Protein AF-A0A969NAC3-F1 (afdb_monomer_lite)

Sequence (85 aa):
MKDISKVEEQNKQVLIHFNLNGAKKWATLTKKNIGSYLAFEINQQIYSLPMVNAEIKKGIAIISGFNSKEIAQKVAEALRKGIQN

Secondary structure (DSSP, 8-state):
-TTEEEEEEETTEEEEEE-HHHHHHHHHHHHHTTTSB--EEETTEEEE--B--S---SSEEEE---SSHHHHHHHHHHHHHHHH-

Foldseek 3Di:
DQQWDDWDQDWQKIKTAGDPVNLVVQLVVLAVQQQAWDFDDFPNDTQDTDHRNHRRNRRMDMRGDHPGSVVSVVVRVSVVVVNVD

Radius of gyration: 12.37 Å; chains: 1; bounding box: 33×24×31 Å

pLDDT: mean 89.5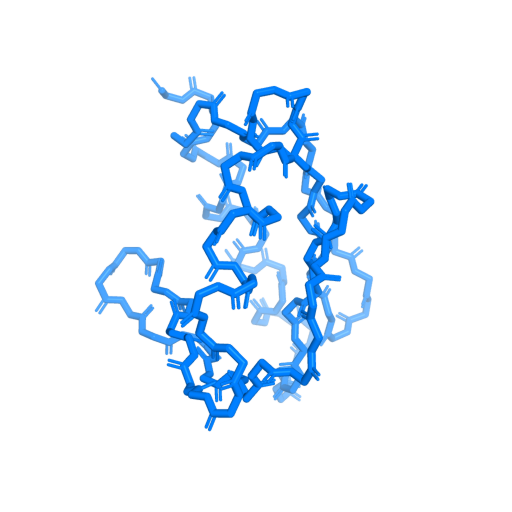5, std 6.71, range [53.66, 97.62]

Structure (mmCIF, N/CA/C/O backbone):
data_AF-A0A969NAC3-F1
#
_entry.id   AF-A0A969NAC3-F1
#
loop_
_atom_site.group_PDB
_atom_site.id
_atom_site.type_symbol
_atom_site.label_atom_id
_atom_site.label_alt_id
_atom_site.label_comp_id
_atom_site.label_asym_id
_atom_site.label_entity_id
_atom_site.label_seq_id
_atom_site.pdbx_PDB_ins_code
_atom_site.Cartn_x
_atom_site.Cartn_y
_atom_site.Cartn_z
_atom_site.occupancy
_atom_site.B_iso_or_equiv
_atom_site.auth_seq_id
_atom_site.auth_comp_id
_atom_site.auth_asym_id
_atom_site.auth_atom_id
_atom_site.pdbx_PDB_model_num
ATOM 1 N N . MET A 1 1 ? 8.718 8.651 1.258 1.00 70.38 1 MET A N 1
ATOM 2 C CA . MET A 1 1 ? 7.607 7.694 1.486 1.00 70.38 1 MET A CA 1
ATOM 3 C C . MET A 1 1 ? 7.743 7.042 2.867 1.00 70.38 1 MET A C 1
ATOM 5 O O . MET A 1 1 ? 7.820 5.827 2.994 1.00 70.38 1 MET A O 1
ATOM 9 N N . LYS A 1 2 ? 7.756 7.858 3.933 1.00 82.62 2 LYS A N 1
ATOM 10 C CA . LYS A 1 2 ? 8.222 7.464 5.282 1.00 82.62 2 LYS A CA 1
ATOM 11 C C . LYS A 1 2 ? 7.325 6.462 6.022 1.00 82.62 2 LYS A C 1
ATOM 13 O O . LYS A 1 2 ? 7.704 5.938 7.061 1.00 82.62 2 LYS A O 1
ATOM 18 N N . ASP A 1 3 ? 6.123 6.231 5.510 1.00 90.38 3 ASP A N 1
ATOM 19 C CA . ASP A 1 3 ? 5.131 5.336 6.103 1.00 90.38 3 ASP A CA 1
ATOM 20 C C . ASP A 1 3 ? 5.219 3.898 5.536 1.00 90.38 3 ASP A C 1
ATOM 22 O O . ASP A 1 3 ? 4.573 2.994 6.066 1.00 90.38 3 ASP A O 1
ATOM 26 N N . ILE A 1 4 ? 6.029 3.668 4.493 1.00 90.69 4 ILE A N 1
ATOM 27 C CA . ILE A 1 4 ? 6.259 2.352 3.876 1.00 90.69 4 ILE A CA 1
ATOM 28 C C . ILE A 1 4 ? 7.492 1.701 4.515 1.00 90.69 4 ILE A C 1
ATOM 30 O O . ILE A 1 4 ? 8.542 2.329 4.619 1.00 90.69 4 ILE A O 1
ATOM 34 N N . SER A 1 5 ? 7.368 0.446 4.948 1.00 92.62 5 SER A N 1
ATOM 35 C CA . SER A 1 5 ? 8.461 -0.348 5.528 1.00 92.62 5 SER A CA 1
ATOM 36 C C . SER A 1 5 ? 9.124 -1.277 4.513 1.00 92.62 5 SER A C 1
ATOM 38 O O . SER A 1 5 ? 10.326 -1.518 4.598 1.00 92.62 5 SER A O 1
ATOM 40 N N . LYS A 1 6 ? 8.358 -1.811 3.555 1.00 93.88 6 LYS A N 1
ATOM 41 C CA . LYS A 1 6 ? 8.857 -2.755 2.550 1.00 93.88 6 LYS A CA 1
ATOM 42 C C . LYS A 1 6 ? 8.021 -2.684 1.278 1.00 93.88 6 LYS A C 1
ATOM 44 O O . LYS A 1 6 ? 6.814 -2.466 1.331 1.00 93.88 6 LYS A O 1
ATOM 49 N N . VAL A 1 7 ? 8.666 -2.925 0.142 1.00 93.94 7 VAL A N 1
ATOM 50 C CA . VAL A 1 7 ? 8.008 -3.107 -1.156 1.00 93.94 7 VAL A CA 1
ATOM 51 C C . VAL A 1 7 ? 8.496 -4.411 -1.768 1.00 93.94 7 VAL A C 1
ATOM 53 O O . VAL A 1 7 ? 9.706 -4.632 -1.878 1.00 93.94 7 VAL A O 1
ATOM 56 N N . GLU A 1 8 ? 7.562 -5.258 -2.179 1.00 94.69 8 GLU A N 1
ATOM 57 C CA . GLU A 1 8 ? 7.815 -6.536 -2.843 1.00 94.69 8 GLU A CA 1
ATOM 58 C C . GLU A 1 8 ? 7.125 -6.527 -4.204 1.00 94.69 8 GLU A C 1
ATOM 60 O O . GLU A 1 8 ? 5.968 -6.126 -4.305 1.00 94.69 8 GLU A O 1
ATOM 65 N N . GLU A 1 9 ? 7.806 -6.971 -5.254 1.00 92.62 9 GLU A N 1
ATOM 66 C CA . GLU A 1 9 ? 7.143 -7.302 -6.509 1.00 92.62 9 GLU A CA 1
ATOM 67 C C . GLU A 1 9 ? 6.914 -8.811 -6.591 1.00 92.62 9 GLU A C 1
ATOM 69 O O . GLU A 1 9 ? 7.788 -9.608 -6.256 1.00 92.62 9 GLU A O 1
ATOM 74 N N . GLN A 1 10 ? 5.734 -9.210 -7.056 1.00 91.62 10 GLN A N 1
ATOM 75 C CA . GLN A 1 10 ? 5.423 -10.606 -7.329 1.00 91.62 10 GLN A CA 1
ATOM 76 C C . GLN A 1 10 ? 4.690 -10.695 -8.664 1.00 91.62 10 GLN A C 1
ATOM 78 O O . GLN A 1 10 ? 3.526 -10.318 -8.794 1.00 91.62 10 GLN A O 1
ATOM 83 N N . ASN A 1 11 ? 5.373 -11.224 -9.680 1.00 91.44 11 ASN A N 1
ATOM 84 C CA . ASN A 1 11 ? 4.828 -11.380 -11.028 1.00 91.44 11 ASN A CA 1
ATOM 85 C C . ASN A 1 11 ? 4.337 -10.032 -11.612 1.00 91.44 11 ASN A C 1
ATOM 87 O O . ASN A 1 11 ? 5.157 -9.177 -11.929 1.00 91.44 11 ASN A O 1
ATOM 91 N N . LYS A 1 12 ? 3.022 -9.833 -11.761 1.00 91.88 12 LYS A N 1
ATOM 92 C CA . LYS A 1 12 ? 2.398 -8.595 -12.267 1.00 91.88 12 LYS A 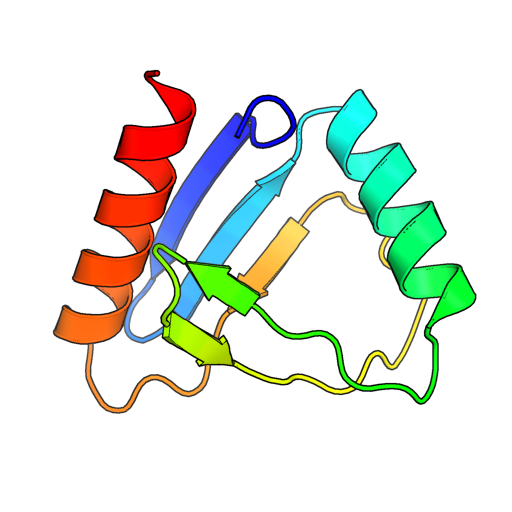CA 1
ATOM 93 C C . LYS A 1 12 ? 1.715 -7.803 -11.146 1.00 91.88 12 LYS A C 1
ATOM 95 O O . LYS A 1 12 ? 0.649 -7.223 -11.353 1.00 91.88 12 LYS A O 1
ATOM 100 N N . GLN A 1 13 ? 2.276 -7.842 -9.942 1.00 92.19 13 GLN A N 1
ATOM 101 C CA . GLN A 1 13 ? 1.741 -7.172 -8.760 1.00 92.19 13 GLN A CA 1
ATOM 102 C C . GLN A 1 13 ? 2.867 -6.562 -7.931 1.00 92.19 13 GLN A C 1
ATOM 104 O O . GLN A 1 13 ? 3.998 -7.051 -7.941 1.00 92.19 13 GLN A O 1
ATOM 109 N N . VAL A 1 14 ? 2.530 -5.509 -7.193 1.00 92.88 14 VAL A N 1
ATOM 110 C CA . VAL A 1 14 ? 3.411 -4.864 -6.221 1.00 92.88 14 VAL A CA 1
ATOM 111 C C . VAL A 1 14 ? 2.700 -4.825 -4.879 1.00 92.88 14 VAL A C 1
ATOM 113 O O . VAL A 1 14 ? 1.591 -4.304 -4.770 1.00 92.88 14 VAL A O 1
ATOM 116 N N . LEU A 1 15 ? 3.341 -5.385 -3.862 1.00 93.38 15 LEU A N 1
ATOM 117 C CA . LEU A 1 15 ? 2.887 -5.372 -2.485 1.00 93.38 15 LEU A CA 1
ATOM 118 C C . LEU A 1 15 ? 3.645 -4.280 -1.735 1.00 93.38 15 LEU A C 1
ATOM 120 O O . LEU A 1 15 ? 4.876 -4.223 -1.745 1.00 93.38 15 LEU A O 1
ATOM 124 N N . ILE A 1 16 ? 2.892 -3.420 -1.067 1.00 92.44 16 ILE A N 1
ATOM 125 C CA . ILE A 1 16 ? 3.402 -2.354 -0.215 1.00 92.44 16 ILE A CA 1
ATOM 126 C C . ILE A 1 16 ? 3.069 -2.730 1.217 1.00 92.44 16 ILE A C 1
ATOM 128 O O . ILE A 1 16 ? 1.898 -2.869 1.572 1.00 92.44 16 ILE A O 1
ATOM 132 N N . HIS A 1 17 ? 4.098 -2.853 2.042 1.00 94.00 17 HIS A N 1
ATOM 133 C CA . HIS A 1 17 ? 3.965 -3.032 3.478 1.00 94.00 17 HIS A CA 1
ATOM 134 C C . HIS A 1 17 ? 4.203 -1.691 4.151 1.00 94.00 17 HIS A C 1
ATOM 136 O O . HIS A 1 17 ? 5.230 -1.047 3.939 1.00 94.00 17 HIS A O 1
ATOM 142 N N . PHE A 1 18 ? 3.251 -1.263 4.965 1.00 93.94 18 PHE A N 1
ATOM 143 C CA . PHE A 1 18 ? 3.373 -0.062 5.771 1.00 93.94 18 PHE A CA 1
ATOM 144 C C . PHE A 1 18 ? 4.037 -0.381 7.115 1.00 93.94 18 PHE A C 1
ATOM 146 O O . PHE A 1 18 ? 3.901 -1.477 7.661 1.00 93.94 18 PHE A O 1
ATOM 153 N N . ASN A 1 19 ? 4.738 0.596 7.689 1.00 93.56 19 ASN A N 1
ATOM 154 C CA . ASN A 1 19 ? 5.110 0.532 9.103 1.00 93.56 19 ASN A CA 1
ATOM 155 C C . ASN A 1 19 ? 3.872 0.754 9.998 1.00 93.56 19 ASN A C 1
ATOM 157 O O . ASN A 1 19 ? 2.787 1.060 9.507 1.00 93.56 19 ASN A O 1
ATOM 161 N N . LEU A 1 20 ? 4.015 0.625 11.323 1.00 93.62 20 LEU A N 1
ATOM 162 C CA . LEU A 1 20 ? 2.888 0.740 12.263 1.00 93.62 20 LEU A CA 1
ATOM 163 C C . LEU A 1 20 ? 2.093 2.050 12.092 1.00 93.62 20 LEU A C 1
ATOM 165 O O . LEU A 1 20 ? 0.862 2.051 12.132 1.00 93.62 20 LEU A O 1
ATOM 169 N N . ASN A 1 21 ? 2.793 3.170 11.904 1.00 93.81 21 ASN A N 1
ATOM 170 C CA . ASN A 1 21 ? 2.171 4.477 11.716 1.00 93.81 21 ASN A CA 1
ATOM 171 C C . ASN A 1 21 ? 1.444 4.559 10.366 1.00 93.81 21 ASN A C 1
ATOM 173 O O . ASN A 1 21 ? 0.281 4.963 10.306 1.00 93.81 21 ASN A O 1
ATOM 177 N N . GLY A 1 22 ? 2.104 4.107 9.300 1.00 93.50 22 GLY A N 1
ATOM 178 C CA . GLY A 1 22 ? 1.531 4.017 7.964 1.00 93.50 22 GLY A CA 1
ATOM 179 C C . GLY A 1 22 ? 0.295 3.129 7.913 1.00 93.50 22 GLY A C 1
ATOM 180 O O . GLY A 1 22 ? -0.712 3.527 7.341 1.00 93.50 22 GLY A O 1
ATOM 181 N N . ALA A 1 23 ? 0.316 1.982 8.592 1.00 94.62 23 ALA A N 1
ATOM 182 C CA . ALA A 1 23 ? -0.815 1.066 8.666 1.00 94.62 23 ALA A CA 1
ATOM 183 C C . ALA A 1 23 ? -2.039 1.723 9.324 1.00 94.62 23 ALA A C 1
ATOM 185 O O . ALA A 1 23 ? -3.150 1.597 8.813 1.00 94.62 23 ALA A O 1
ATOM 186 N N . LYS A 1 24 ? -1.846 2.489 10.409 1.00 95.31 24 LYS A N 1
ATOM 187 C CA . LYS A 1 24 ? -2.931 3.246 11.067 1.00 95.31 24 LYS A CA 1
ATOM 188 C C . LYS A 1 24 ? -3.510 4.334 10.160 1.00 95.31 24 LYS A C 1
ATOM 190 O O . LYS A 1 24 ? -4.733 4.475 10.062 1.00 95.31 24 LYS A O 1
ATOM 195 N N . LYS A 1 25 ? -2.644 5.092 9.479 1.00 94.56 25 LYS A N 1
ATOM 196 C CA . LYS A 1 25 ? -3.065 6.111 8.504 1.00 94.56 25 LYS A CA 1
ATOM 197 C C . LYS A 1 25 ? -3.81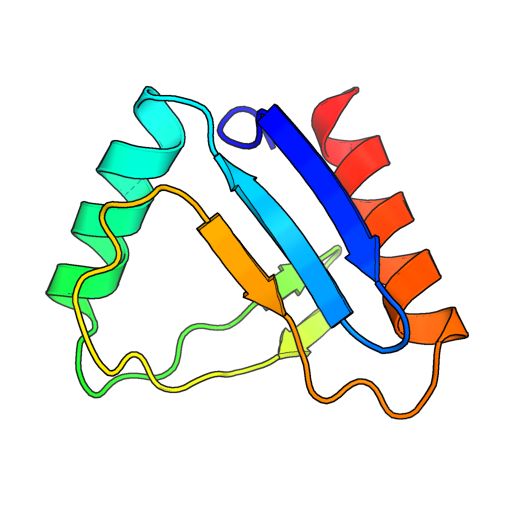9 5.479 7.335 1.00 94.56 25 LYS A C 1
ATOM 199 O O . LYS A 1 25 ? -4.886 5.964 6.972 1.00 94.56 25 LYS A O 1
ATOM 204 N N . TRP A 1 26 ? -3.305 4.377 6.796 1.00 93.12 26 TRP A N 1
ATOM 205 C CA . TRP A 1 26 ? -3.905 3.639 5.687 1.00 93.12 26 TRP A CA 1
ATOM 206 C C . TRP A 1 26 ? -5.271 3.050 6.052 1.00 93.12 26 TRP A C 1
ATOM 208 O O . TRP A 1 26 ? -6.231 3.203 5.297 1.00 93.12 26 TRP A O 1
ATOM 218 N N . ALA A 1 27 ? -5.403 2.459 7.242 1.00 95.50 27 ALA A N 1
ATOM 219 C CA . ALA A 1 27 ? -6.687 1.990 7.759 1.00 95.50 27 ALA A CA 1
ATOM 220 C C . ALA A 1 27 ? -7.699 3.143 7.860 1.00 95.50 27 ALA A C 1
ATOM 222 O O . ALA A 1 27 ? -8.822 3.044 7.373 1.00 95.50 27 ALA A O 1
ATOM 223 N N . THR A 1 28 ? -7.273 4.286 8.406 1.00 96.19 28 THR A N 1
ATOM 224 C CA . THR A 1 28 ? -8.123 5.483 8.510 1.00 96.19 28 THR A CA 1
ATOM 225 C C . THR A 1 28 ? -8.548 6.001 7.135 1.00 96.19 28 THR A C 1
ATOM 227 O O . THR A 1 28 ? -9.717 6.333 6.939 1.00 96.19 28 THR A O 1
ATOM 230 N N . LEU A 1 29 ? -7.617 6.065 6.179 1.00 94.12 29 LEU A N 1
ATOM 231 C CA . LEU A 1 29 ? -7.888 6.515 4.815 1.00 94.12 29 LEU A CA 1
ATOM 232 C C . LEU A 1 29 ? -8.884 5.584 4.118 1.00 94.12 29 LEU A C 1
ATOM 234 O O . LEU A 1 29 ? -9.892 6.053 3.598 1.00 94.12 29 LEU A O 1
ATOM 238 N N . THR A 1 30 ? -8.637 4.276 4.142 1.00 94.56 30 THR A N 1
ATOM 239 C CA . THR A 1 30 ? -9.509 3.286 3.490 1.00 94.56 30 THR A CA 1
ATOM 240 C C . THR A 1 30 ? -10.896 3.246 4.121 1.00 94.56 30 THR A C 1
ATOM 242 O O . THR A 1 30 ? -11.882 3.269 3.396 1.00 94.56 30 THR A O 1
ATOM 245 N N . LYS A 1 31 ? -11.006 3.320 5.454 1.00 96.81 31 LYS A N 1
ATOM 246 C CA . LYS A 1 31 ? -12.299 3.419 6.150 1.00 96.81 31 LYS A CA 1
ATOM 247 C C . LYS A 1 31 ? -13.135 4.616 5.690 1.00 96.81 31 LYS A C 1
ATOM 249 O O . LYS A 1 31 ? -14.344 4.492 5.535 1.00 96.81 31 LYS A O 1
ATOM 254 N N . LYS A 1 32 ? -12.502 5.775 5.488 1.00 97.62 32 LYS A N 1
ATOM 255 C CA . LYS A 1 32 ? -13.187 7.005 5.052 1.00 97.62 32 LYS A CA 1
ATOM 256 C C . LYS A 1 32 ? -13.617 6.981 3.586 1.00 97.62 32 LYS A C 1
ATOM 258 O O . LYS A 1 32 ? -14.486 7.755 3.215 1.00 97.62 32 LYS A O 1
ATOM 263 N N . ASN A 1 33 ? -12.994 6.133 2.771 1.00 96.25 33 ASN A N 1
ATOM 264 C CA . ASN A 1 33 ? -13.163 6.118 1.319 1.00 96.25 33 AS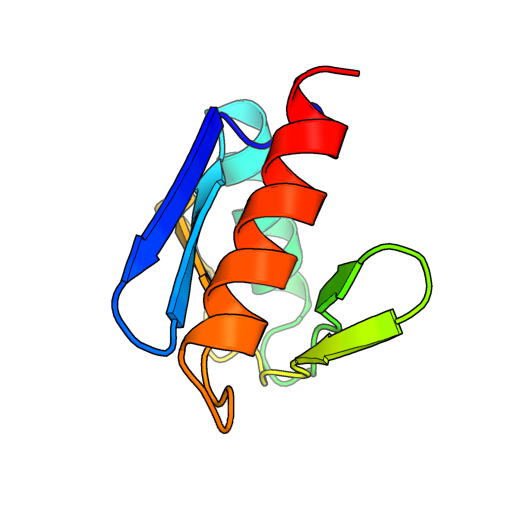N A CA 1
ATOM 265 C C . ASN A 1 33 ? -13.831 4.836 0.808 1.00 96.25 33 ASN A C 1
ATOM 267 O O . ASN A 1 33 ? -13.730 4.549 -0.378 1.00 96.25 33 ASN A O 1
ATOM 271 N N . ILE A 1 34 ? -14.497 4.058 1.669 1.00 96.50 34 ILE A N 1
ATOM 272 C CA . ILE A 1 34 ? -15.261 2.877 1.237 1.00 96.50 34 ILE A CA 1
ATOM 273 C C . ILE A 1 34 ? -16.290 3.308 0.182 1.00 96.50 34 ILE A C 1
ATOM 275 O O . ILE A 1 34 ? -17.053 4.242 0.408 1.00 96.50 34 ILE A O 1
ATOM 279 N N . GLY A 1 35 ? -16.296 2.631 -0.966 1.00 95.94 35 GLY A N 1
ATOM 280 C CA . GLY A 1 35 ? -17.126 2.973 -2.123 1.00 95.94 35 GLY A CA 1
ATOM 281 C C . GLY A 1 35 ? -16.481 3.951 -3.112 1.00 95.94 35 GLY A C 1
ATOM 282 O O . GLY A 1 35 ? -16.997 4.121 -4.213 1.00 95.94 35 GLY A O 1
ATOM 283 N N . SER A 1 36 ? -15.344 4.554 -2.762 1.00 96.38 36 SER A N 1
ATOM 284 C CA . SER A 1 36 ? -14.609 5.494 -3.613 1.00 96.38 36 SER A CA 1
ATOM 285 C C . SER A 1 36 ? -13.382 4.847 -4.255 1.00 96.38 36 SER A C 1
ATOM 287 O O . SER A 1 36 ? -12.886 3.811 -3.805 1.00 96.38 36 SER A O 1
ATOM 289 N N . TYR A 1 37 ? -12.857 5.490 -5.296 1.00 92.56 37 TYR A N 1
ATOM 290 C CA . TYR A 1 37 ? -11.599 5.111 -5.936 1.00 92.56 37 TYR A CA 1
ATOM 291 C C . TYR A 1 37 ? -10.416 5.830 -5.278 1.00 92.56 37 TYR A C 1
ATOM 293 O O . TYR A 1 37 ? -10.475 7.039 -5.052 1.00 92.56 37 TYR A O 1
ATOM 301 N N . LEU A 1 38 ? -9.332 5.103 -4.996 1.00 89.81 38 LEU A N 1
ATOM 302 C CA . LEU A 1 38 ? -8.068 5.686 -4.532 1.00 89.81 38 LEU A CA 1
ATOM 303 C C . LEU A 1 38 ? -7.007 5.575 -5.623 1.00 89.81 38 LEU A C 1
ATOM 305 O O . LEU A 1 38 ? -6.692 4.477 -6.072 1.00 89.81 38 LEU A O 1
ATOM 309 N N . ALA A 1 39 ? -6.432 6.706 -6.027 1.00 89.88 39 ALA A N 1
ATOM 310 C CA . ALA A 1 39 ? -5.345 6.737 -6.997 1.00 89.88 39 ALA A CA 1
ATOM 311 C C . ALA A 1 39 ? -4.015 6.329 -6.355 1.00 89.88 39 ALA A C 1
ATOM 313 O O . ALA A 1 39 ? -3.591 6.904 -5.353 1.00 89.88 39 ALA A O 1
ATOM 314 N N . PHE A 1 40 ? -3.328 5.373 -6.975 1.00 84.94 40 PHE A N 1
ATOM 315 C CA . PHE A 1 40 ? -1.919 5.103 -6.711 1.00 84.94 40 PHE A CA 1
ATOM 316 C C . PHE A 1 40 ? -1.078 5.887 -7.710 1.00 84.94 40 PHE A C 1
ATOM 318 O O . PHE A 1 40 ? -0.822 5.425 -8.825 1.00 84.94 40 PHE A O 1
ATOM 325 N N . GLU A 1 41 ? -0.684 7.087 -7.300 1.00 86.81 41 GLU A N 1
ATOM 326 C CA . GLU A 1 41 ? 0.196 7.967 -8.058 1.00 86.81 41 GLU A CA 1
ATOM 327 C C . GLU A 1 41 ? 1.652 7.776 -7.623 1.00 86.81 41 GLU A C 1
ATOM 329 O O . GLU A 1 41 ? 1.970 7.786 -6.431 1.00 86.81 41 GLU A O 1
ATOM 334 N N . ILE A 1 42 ? 2.544 7.596 -8.594 1.00 81.44 42 ILE A N 1
ATOM 335 C CA . ILE A 1 42 ? 3.987 7.503 -8.374 1.00 81.44 42 ILE A CA 1
ATOM 336 C C . ILE A 1 42 ? 4.660 8.383 -9.422 1.00 81.44 42 ILE A C 1
ATOM 338 O O . ILE A 1 42 ? 4.480 8.169 -10.619 1.00 81.44 42 ILE A O 1
ATOM 342 N N . ASN A 1 43 ? 5.436 9.373 -8.974 1.00 82.19 43 ASN A N 1
ATOM 343 C CA . ASN A 1 43 ? 6.094 10.360 -9.837 1.00 82.19 43 ASN A CA 1
ATOM 344 C C . ASN A 1 43 ? 5.129 11.016 -10.844 1.00 82.19 43 ASN A C 1
ATOM 346 O O . ASN A 1 43 ? 5.422 11.046 -12.035 1.00 82.19 43 ASN A O 1
ATOM 350 N N . GLN A 1 44 ? 3.979 11.518 -10.373 1.00 84.44 44 GLN A N 1
ATOM 351 C CA . GLN A 1 44 ? 2.965 12.201 -11.198 1.00 84.44 44 GLN A CA 1
ATOM 352 C C . GLN A 1 44 ? 2.262 11.311 -12.235 1.00 84.44 44 GLN A C 1
ATOM 354 O O . GLN A 1 44 ? 1.479 11.801 -13.045 1.00 84.44 44 GLN A O 1
ATOM 359 N N . GLN A 1 45 ? 2.488 9.995 -12.199 1.00 83.00 45 GLN A N 1
ATOM 360 C CA . GLN A 1 45 ? 1.783 9.035 -13.039 1.00 83.00 45 GLN A CA 1
ATOM 361 C C . GLN A 1 45 ? 0.873 8.147 -12.189 1.00 83.00 45 GLN A C 1
ATOM 363 O O . GLN A 1 45 ? 1.304 7.557 -11.198 1.00 83.00 45 GLN A O 1
ATOM 368 N N . ILE A 1 46 ? -0.391 8.023 -12.597 1.00 85.50 46 ILE A N 1
ATOM 369 C CA . ILE A 1 46 ? -1.364 7.130 -11.960 1.00 85.50 46 ILE A CA 1
ATOM 370 C C . ILE A 1 46 ? -1.164 5.711 -12.497 1.00 85.50 46 ILE A C 1
ATOM 372 O O . ILE A 1 46 ? -1.269 5.471 -13.698 1.00 85.50 46 ILE A O 1
ATOM 376 N N . TYR A 1 47 ? -0.903 4.763 -11.600 1.00 81.12 47 TYR A N 1
ATOM 377 C CA . TYR A 1 47 ? -0.679 3.354 -11.940 1.00 81.12 47 TYR A CA 1
ATOM 378 C C . TYR A 1 47 ? -1.887 2.465 -11.665 1.00 81.12 47 TYR A C 1
ATOM 380 O O . TYR A 1 47 ? -2.050 1.434 -12.314 1.00 81.12 47 TYR A O 1
ATOM 388 N N . SER A 1 48 ? -2.729 2.834 -10.700 1.00 82.31 48 SER A N 1
ATOM 389 C CA . SER A 1 48 ? -3.991 2.138 -10.461 1.00 82.31 48 SER A CA 1
ATOM 390 C C . SER A 1 48 ? -5.013 3.054 -9.796 1.00 82.31 48 SER A C 1
ATOM 392 O O . SER A 1 48 ? -4.647 4.006 -9.105 1.00 82.31 48 SER A O 1
ATOM 394 N N . LEU A 1 49 ? -6.289 2.739 -10.008 1.00 88.75 49 LEU A N 1
ATOM 395 C CA . LEU A 1 49 ? -7.443 3.402 -9.402 1.00 88.75 49 LEU A CA 1
ATOM 396 C C . LEU A 1 49 ? -8.401 2.341 -8.833 1.00 88.75 49 LEU A C 1
ATOM 398 O O . LEU A 1 49 ? -9.489 2.151 -9.372 1.00 88.75 49 LEU A O 1
ATOM 402 N N . PRO A 1 50 ? -8.009 1.557 -7.816 1.00 85.06 50 PRO A N 1
ATOM 403 C CA . PRO A 1 50 ? -8.895 0.568 -7.219 1.00 85.06 50 PRO A CA 1
ATOM 404 C C . PRO A 1 50 ? -10.027 1.220 -6.424 1.00 85.06 50 PRO A C 1
ATOM 406 O O . PRO A 1 50 ? -9.831 2.216 -5.722 1.00 85.06 50 PRO A O 1
ATOM 409 N N . MET A 1 51 ? -11.203 0.596 -6.485 1.00 90.25 51 MET A N 1
ATOM 410 C CA . MET A 1 51 ? -12.309 0.884 -5.576 1.00 90.25 51 MET A CA 1
ATOM 411 C C . MET A 1 51 ? -11.998 0.319 -4.187 1.00 90.25 51 MET A C 1
ATOM 413 O O . MET A 1 51 ? -11.576 -0.833 -4.046 1.00 90.25 51 MET A O 1
ATOM 417 N N . VAL A 1 52 ? -12.216 1.121 -3.150 1.00 91.62 52 VAL A N 1
ATOM 418 C CA . VAL A 1 52 ? -12.041 0.692 -1.763 1.00 91.62 52 VAL A CA 1
ATOM 419 C C . VAL A 1 52 ? -13.298 -0.026 -1.299 1.00 91.62 52 VAL A C 1
ATOM 421 O O . VAL A 1 52 ? -14.360 0.572 -1.166 1.00 91.62 52 VAL A O 1
ATOM 424 N N . ASN A 1 53 ? -13.164 -1.315 -1.005 1.00 90.75 53 ASN A N 1
ATOM 425 C CA . ASN A 1 53 ? -14.300 -2.144 -0.598 1.00 90.75 53 ASN A CA 1
ATOM 426 C C . ASN A 1 53 ? -14.455 -2.258 0.925 1.00 90.75 53 ASN A C 1
ATOM 428 O O . ASN A 1 53 ? -15.541 -2.548 1.414 1.00 90.75 53 ASN A O 1
ATOM 432 N N . ALA A 1 54 ? -13.377 -2.049 1.686 1.00 93.31 54 ALA A N 1
ATOM 433 C CA . ALA A 1 54 ? -13.382 -2.166 3.141 1.00 93.31 54 ALA A CA 1
ATOM 434 C C . ALA A 1 54 ? -12.209 -1.405 3.776 1.00 93.31 54 ALA A C 1
ATOM 436 O O . ALA A 1 54 ? -11.233 -1.058 3.109 1.00 93.31 54 ALA A O 1
ATOM 437 N N . GLU A 1 55 ? -12.283 -1.204 5.092 1.00 94.62 55 GLU A N 1
ATOM 438 C CA . GLU A 1 55 ? -11.152 -0.743 5.901 1.00 94.62 55 GLU A CA 1
ATOM 439 C C . GLU A 1 55 ? -10.004 -1.771 5.881 1.00 94.62 55 GLU A C 1
ATOM 441 O O . GLU A 1 55 ? -10.196 -2.948 6.197 1.00 94.62 55 GLU A O 1
ATOM 446 N N . ILE A 1 56 ? -8.782 -1.318 5.582 1.00 91.50 56 ILE A N 1
ATOM 447 C CA . ILE A 1 56 ? -7.593 -2.176 5.495 1.00 91.50 56 ILE A CA 1
ATOM 448 C C . ILE A 1 56 ? -6.687 -1.955 6.709 1.00 91.50 56 ILE A C 1
ATOM 450 O O . ILE A 1 56 ? -5.841 -1.063 6.730 1.00 91.50 56 ILE A O 1
ATOM 454 N N . LYS A 1 57 ? -6.826 -2.817 7.723 1.00 91.69 57 LYS A N 1
ATOM 455 C CA . LYS A 1 57 ? -6.071 -2.718 8.991 1.00 91.69 57 LYS A CA 1
ATOM 456 C C . LYS A 1 57 ? -4.689 -3.362 8.960 1.00 91.69 57 LYS A C 1
ATOM 458 O O . LYS A 1 57 ? -3.821 -2.978 9.735 1.00 91.69 57 LYS A O 1
ATOM 463 N N . LYS A 1 58 ? -4.477 -4.345 8.079 1.00 87.88 58 LYS A N 1
ATOM 464 C CA . LYS A 1 58 ? -3.247 -5.157 8.053 1.00 87.88 58 LYS A CA 1
ATOM 465 C C . LYS A 1 58 ? -2.006 -4.399 7.568 1.00 87.88 58 LYS A C 1
ATOM 467 O O . LYS A 1 58 ? -0.923 -4.961 7.611 1.00 87.88 58 LYS A O 1
ATOM 472 N N . GLY A 1 59 ? -2.147 -3.152 7.110 1.00 88.38 59 GLY A N 1
ATOM 473 C CA . GLY A 1 59 ? -1.008 -2.361 6.642 1.00 88.38 59 GLY A CA 1
ATOM 474 C C . GLY A 1 59 ? -0.351 -2.926 5.383 1.00 88.38 59 GLY A C 1
ATOM 475 O O . GLY A 1 59 ? 0.828 -2.681 5.164 1.00 88.38 59 GLY A O 1
ATOM 476 N N . ILE A 1 60 ? -1.097 -3.669 4.564 1.00 90.25 60 ILE A N 1
ATOM 477 C CA . ILE A 1 60 ? -0.632 -4.183 3.275 1.00 90.25 60 ILE A CA 1
ATOM 478 C C . ILE A 1 60 ? -1.548 -3.627 2.188 1.00 90.25 60 ILE A C 1
ATOM 480 O O . ILE A 1 60 ? -2.772 -3.726 2.305 1.00 90.25 60 ILE A O 1
ATOM 484 N N . ALA A 1 61 ? -0.960 -3.053 1.142 1.00 88.62 61 ALA A N 1
ATOM 485 C CA . ALA A 1 61 ? -1.654 -2.674 -0.084 1.00 88.62 61 ALA A CA 1
ATOM 486 C C . ALA A 1 61 ? -1.097 -3.471 -1.265 1.00 88.62 61 ALA A C 1
ATOM 488 O O . ALA A 1 61 ? 0.099 -3.746 -1.326 1.00 88.62 61 ALA A O 1
ATOM 489 N N . ILE A 1 62 ? -1.972 -3.838 -2.200 1.00 88.94 62 ILE A N 1
ATOM 490 C CA . ILE A 1 62 ? -1.603 -4.567 -3.413 1.00 88.94 62 ILE A CA 1
ATOM 491 C C . ILE A 1 62 ? -1.980 -3.700 -4.605 1.00 88.94 62 ILE A C 1
ATOM 493 O O . ILE A 1 62 ? -3.154 -3.390 -4.804 1.00 88.94 62 ILE A O 1
ATOM 497 N N . ILE A 1 63 ? -0.985 -3.342 -5.408 1.00 87.56 63 ILE A N 1
ATOM 498 C CA . ILE A 1 63 ? -1.185 -2.739 -6.720 1.00 87.56 63 ILE A CA 1
ATOM 499 C C . ILE A 1 63 ? -1.118 -3.871 -7.742 1.00 87.56 63 ILE A C 1
ATOM 501 O O . ILE A 1 63 ? -0.150 -4.631 -7.789 1.00 87.56 63 ILE A O 1
ATOM 505 N N . SER A 1 64 ? -2.173 -4.018 -8.532 1.00 84.31 64 SER A N 1
ATOM 506 C CA . SER A 1 64 ? -2.330 -5.105 -9.499 1.00 84.31 64 SER A CA 1
ATOM 507 C C . SER A 1 64 ? -2.946 -4.587 -10.799 1.00 84.31 64 SER A C 1
ATOM 509 O O . SER A 1 64 ? -3.264 -3.405 -10.905 1.00 84.31 64 SER A O 1
ATOM 511 N N . GLY A 1 65 ? -3.083 -5.459 -11.801 1.00 81.00 65 GLY A N 1
ATOM 512 C CA . GLY A 1 65 ? -3.612 -5.084 -13.118 1.00 81.00 65 GLY A CA 1
ATOM 513 C C . GLY A 1 65 ? -2.549 -4.577 -14.096 1.00 81.00 65 GLY A C 1
ATOM 514 O O . GLY A 1 65 ? -2.888 -4.099 -15.174 1.00 81.00 65 GLY A O 1
ATOM 515 N N . PHE A 1 66 ? -1.263 -4.711 -13.759 1.00 85.25 66 PHE A N 1
ATOM 516 C CA . PHE A 1 66 ? -0.182 -4.402 -14.690 1.00 85.25 66 PHE A CA 1
ATOM 517 C C . PHE A 1 66 ? -0.237 -5.335 -15.908 1.00 85.25 66 PHE A C 1
ATOM 519 O O . PHE A 1 66 ? -0.409 -6.548 -15.775 1.00 85.25 66 PHE A O 1
ATOM 526 N N . ASN A 1 67 ? -0.053 -4.784 -17.109 1.00 85.62 67 ASN A N 1
ATOM 527 C CA . ASN A 1 67 ? -0.057 -5.568 -18.348 1.00 85.62 67 ASN A CA 1
ATOM 528 C C . ASN A 1 67 ? 1.202 -6.457 -18.481 1.00 85.62 67 ASN A C 1
ATOM 530 O O . ASN A 1 67 ? 1.136 -7.538 -19.076 1.00 85.62 67 ASN A O 1
ATOM 534 N N . SER A 1 68 ? 2.316 -6.077 -17.845 1.00 89.81 68 SER A N 1
ATOM 535 C CA . SER A 1 68 ? 3.594 -6.791 -17.874 1.00 89.81 68 SER A CA 1
ATOM 536 C C . SER A 1 68 ? 4.284 -6.815 -16.503 1.00 89.81 68 SER A C 1
ATOM 538 O O . SER A 1 68 ? 4.022 -5.985 -15.630 1.00 89.81 68 SER A O 1
ATOM 540 N N . LYS A 1 69 ? 5.189 -7.789 -16.319 1.00 93.38 69 LYS A N 1
ATOM 541 C CA . LYS A 1 69 ? 6.046 -7.891 -15.123 1.00 93.38 69 LYS A CA 1
ATOM 542 C C . LYS A 1 69 ? 7.009 -6.706 -15.013 1.00 93.38 69 LYS A C 1
ATOM 544 O O . LYS A 1 69 ? 7.289 -6.243 -13.916 1.00 93.38 69 LYS A O 1
ATOM 549 N N . GLU A 1 70 ? 7.477 -6.196 -16.150 1.00 92.69 70 GLU A N 1
ATOM 550 C CA . GLU A 1 70 ? 8.412 -5.072 -16.210 1.00 92.69 70 GLU A CA 1
ATOM 551 C C . GLU A 1 70 ? 7.799 -3.790 -15.625 1.00 92.69 70 GLU A C 1
ATOM 553 O O . GLU A 1 70 ? 8.477 -3.048 -14.919 1.00 92.69 70 GLU A O 1
ATOM 558 N N . ILE A 1 71 ? 6.499 -3.545 -15.843 1.00 89.06 71 ILE A N 1
ATOM 559 C CA . ILE A 1 71 ? 5.820 -2.404 -15.211 1.00 89.06 71 ILE A CA 1
ATOM 560 C C . ILE A 1 71 ? 5.770 -2.582 -13.691 1.00 89.06 71 ILE A C 1
ATOM 562 O O . ILE A 1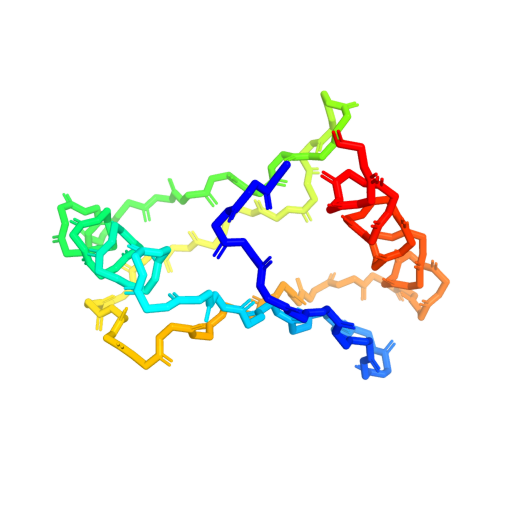 71 ? 6.077 -1.639 -12.965 1.00 89.06 71 ILE A O 1
ATOM 566 N N . 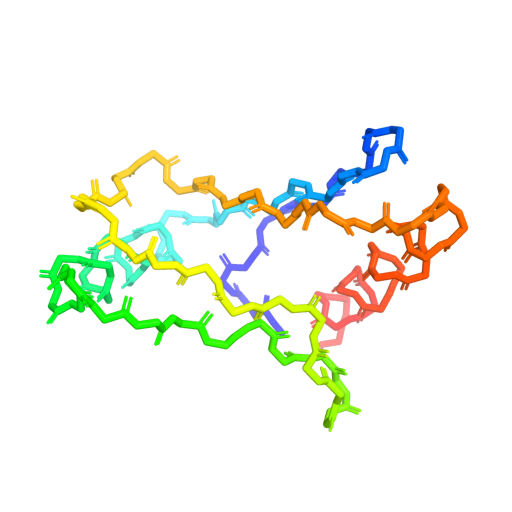ALA A 1 72 ? 5.442 -3.783 -13.202 1.00 92.06 72 ALA A N 1
ATOM 567 C CA . ALA A 1 72 ? 5.445 -4.060 -11.765 1.00 92.06 72 ALA A CA 1
ATOM 568 C C . ALA A 1 72 ? 6.839 -3.828 -11.147 1.00 92.06 72 ALA A C 1
ATOM 570 O O . ALA A 1 72 ? 6.947 -3.200 -10.095 1.00 92.06 72 ALA A O 1
ATOM 571 N N . GLN A 1 73 ? 7.904 -4.255 -11.833 1.00 93.19 73 GLN A N 1
ATOM 572 C CA . GLN A 1 73 ? 9.290 -4.009 -11.419 1.00 93.19 73 GLN A CA 1
ATOM 573 C C . GLN A 1 73 ? 9.621 -2.512 -11.362 1.00 93.19 73 GLN A C 1
ATOM 575 O O . GLN A 1 73 ? 10.066 -2.033 -10.320 1.00 93.19 73 GLN A O 1
ATOM 580 N N . LYS A 1 74 ? 9.326 -1.746 -12.423 1.00 91.06 74 LYS A N 1
ATOM 581 C CA . LYS A 1 74 ? 9.565 -0.288 -12.460 1.00 91.06 74 LYS A CA 1
ATOM 582 C C . LYS A 1 74 ? 8.830 0.449 -11.341 1.00 91.06 74 LYS A C 1
ATOM 584 O O . LYS A 1 74 ? 9.396 1.334 -10.699 1.00 91.06 74 LYS A O 1
ATOM 589 N N . VAL A 1 75 ? 7.583 0.063 -11.077 1.00 90.94 75 VAL A N 1
ATOM 590 C CA . VAL A 1 75 ? 6.784 0.605 -9.969 1.00 90.94 75 VAL A CA 1
ATOM 591 C C . VAL A 1 75 ? 7.435 0.295 -8.623 1.00 90.94 75 VAL A C 1
ATOM 593 O O . VAL A 1 75 ? 7.606 1.197 -7.801 1.00 90.94 75 VAL A O 1
ATOM 596 N N . ALA A 1 76 ? 7.834 -0.959 -8.399 1.00 92.81 76 ALA A N 1
ATOM 597 C CA . ALA A 1 76 ? 8.486 -1.363 -7.159 1.00 92.81 76 ALA A CA 1
ATOM 598 C C . ALA A 1 76 ? 9.806 -0.607 -6.935 1.00 92.81 76 ALA A C 1
ATOM 600 O O . ALA A 1 76 ? 10.062 -0.129 -5.831 1.00 92.81 76 ALA A O 1
ATOM 601 N N . GLU A 1 77 ? 10.621 -0.439 -7.977 1.00 91.88 77 GLU A N 1
ATOM 602 C CA . GLU A 1 77 ? 11.864 0.336 -7.925 1.00 91.88 77 GLU A CA 1
ATOM 603 C C . GLU A 1 77 ? 11.625 1.814 -7.601 1.00 91.88 77 GLU A C 1
ATOM 605 O O . GLU A 1 77 ? 12.317 2.372 -6.747 1.00 91.88 77 GLU A O 1
ATOM 610 N N . ALA A 1 78 ? 10.639 2.450 -8.240 1.00 89.12 78 ALA A N 1
ATOM 611 C CA . ALA A 1 78 ? 10.294 3.844 -7.972 1.00 89.12 78 ALA A CA 1
ATOM 612 C C . ALA A 1 78 ? 9.858 4.051 -6.511 1.00 89.12 78 ALA A C 1
ATOM 614 O O . ALA A 1 78 ? 10.307 4.994 -5.854 1.00 89.12 78 ALA A O 1
ATOM 615 N N . LEU A 1 79 ? 9.046 3.134 -5.976 1.00 89.75 79 LEU A N 1
ATOM 616 C CA . LEU A 1 79 ? 8.630 3.159 -4.573 1.00 89.75 79 LEU A CA 1
ATOM 617 C C . LEU A 1 79 ? 9.814 2.937 -3.624 1.00 89.75 79 LEU A C 1
ATOM 619 O O . LEU A 1 79 ? 9.969 3.677 -2.656 1.00 89.75 79 LEU A O 1
ATOM 623 N N . ARG A 1 80 ? 10.687 1.961 -3.911 1.00 91.00 80 ARG A N 1
ATOM 624 C CA . ARG A 1 80 ? 11.894 1.696 -3.105 1.00 91.00 80 ARG A CA 1
ATOM 625 C C . ARG A 1 80 ? 12.815 2.911 -3.042 1.00 91.00 80 ARG A C 1
ATOM 627 O O . ARG A 1 80 ? 13.257 3.272 -1.953 1.00 91.00 80 ARG A O 1
ATOM 634 N N . LYS A 1 81 ? 13.047 3.582 -4.174 1.00 87.00 81 LYS A N 1
ATOM 635 C CA . LYS A 1 81 ? 13.857 4.811 -4.229 1.00 87.00 81 LYS A CA 1
ATOM 636 C C . LYS A 1 81 ? 13.285 5.910 -3.333 1.00 87.00 81 LYS A C 1
ATOM 638 O O . LYS A 1 81 ? 14.027 6.545 -2.595 1.00 87.00 81 LYS A O 1
ATOM 643 N N . GLY A 1 82 ? 11.966 6.100 -3.327 1.00 79.75 82 GLY A N 1
ATOM 644 C CA . GLY A 1 82 ? 11.329 7.098 -2.465 1.00 79.75 82 GLY A CA 1
ATOM 645 C C . GLY A 1 82 ? 11.209 6.711 -0.983 1.00 79.75 82 GLY A C 1
ATOM 646 O O . GLY A 1 82 ? 10.749 7.537 -0.191 1.00 79.75 82 GLY A O 1
ATOM 647 N N . ILE A 1 83 ? 11.573 5.484 -0.592 1.00 81.38 83 ILE A N 1
ATOM 648 C CA . ILE A 1 83 ? 11.750 5.074 0.815 1.00 81.38 83 ILE A CA 1
ATOM 649 C C . ILE A 1 83 ? 13.159 5.417 1.309 1.00 81.38 83 ILE A C 1
ATOM 651 O O . ILE A 1 83 ? 13.319 5.763 2.475 1.00 81.38 83 ILE A O 1
ATOM 655 N N . GLN A 1 84 ? 14.163 5.300 0.436 1.00 66.38 84 GLN A N 1
ATOM 656 C CA . GLN A 1 84 ? 15.571 5.555 0.762 1.00 66.38 84 GLN A CA 1
ATOM 657 C C . GLN A 1 84 ? 15.921 7.053 0.833 1.00 66.38 84 GLN A C 1
ATOM 659 O O . GLN A 1 84 ? 16.940 7.398 1.426 1.00 66.38 84 GLN A O 1
ATOM 664 N N . ASN A 1 85 ? 15.065 7.914 0.271 1.00 53.66 85 ASN A N 1
ATOM 665 C CA . ASN A 1 85 ? 15.132 9.378 0.353 1.00 53.66 85 ASN A CA 1
ATOM 666 C C . ASN A 1 85 ? 14.208 9.931 1.450 1.00 53.66 85 ASN A C 1
ATOM 668 O O . ASN A 1 85 ? 14.617 10.886 2.145 1.00 53.66 85 ASN A O 1
#